Protein AF-A0A9W8GP06-F1 (afdb_monomer_lite)

InterPro domains:
  IPR018825 Domain of unknown function DUF2427 [PF10348] (26-124)

Structure (mmCIF, N/CA/C/O backbone):
data_AF-A0A9W8GP06-F1
#
_entry.id   AF-A0A9W8GP06-F1
#
loop_
_atom_site.group_PDB
_atom_site.id
_atom_site.type_symbol
_atom_site.label_atom_id
_atom_site.label_alt_id
_atom_site.label_comp_id
_atom_site.label_asym_id
_atom_site.label_entity_id
_atom_site.label_seq_id
_atom_site.pdbx_PDB_ins_code
_atom_site.Cartn_x
_atom_site.Cartn_y
_atom_site.Cartn_z
_atom_site.occupancy
_atom_site.B_iso_or_equiv
_atom_site.auth_seq_id
_atom_site.auth_comp_id
_atom_site.auth_asym_id
_atom_site.auth_atom_id
_atom_site.pdbx_PDB_model_num
ATOM 1 N N . MET A 1 1 ? -20.596 -9.261 5.767 1.00 50.0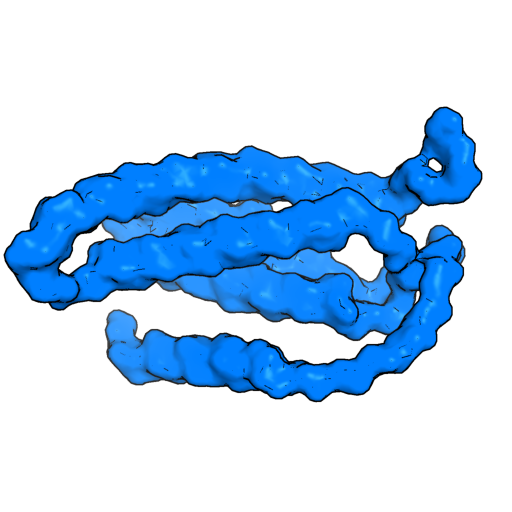9 1 MET A N 1
ATOM 2 C CA . MET A 1 1 ? -19.602 -10.068 5.026 1.00 50.09 1 MET A CA 1
ATOM 3 C C . MET A 1 1 ? -19.608 -11.451 5.632 1.00 50.09 1 MET A C 1
ATOM 5 O O . MET A 1 1 ? -19.358 -11.561 6.826 1.00 50.09 1 MET A O 1
ATOM 9 N N . SER A 1 2 ? -19.998 -12.462 4.859 1.00 57.06 2 SER A N 1
ATOM 10 C CA . SER A 1 2 ? -20.044 -13.845 5.328 1.00 57.06 2 SER A CA 1
ATOM 11 C C . SER A 1 2 ? -18.633 -14.314 5.701 1.00 57.06 2 SER A C 1
ATOM 13 O O . SER A 1 2 ? -17.656 -14.010 5.016 1.00 57.06 2 SER A O 1
ATOM 15 N N . SER A 1 3 ? -18.522 -15.052 6.804 1.00 59.12 3 SER A N 1
ATOM 16 C CA . SER A 1 3 ? -17.278 -15.665 7.293 1.00 59.12 3 SER A CA 1
ATOM 17 C C . SER A 1 3 ? -16.594 -16.563 6.250 1.00 59.12 3 SER A C 1
ATOM 19 O O . SER A 1 3 ? -15.383 -16.761 6.310 1.00 59.12 3 SER A O 1
ATOM 21 N N . ALA A 1 4 ? -17.350 -17.051 5.264 1.00 55.66 4 ALA A N 1
ATOM 22 C CA . ALA A 1 4 ? -16.861 -17.839 4.138 1.00 55.66 4 ALA A CA 1
ATOM 23 C C . ALA A 1 4 ? -15.941 -17.045 3.195 1.00 55.66 4 ALA A C 1
ATOM 25 O O . ALA A 1 4 ? -14.895 -17.550 2.795 1.00 55.66 4 ALA A O 1
ATOM 26 N N . LEU A 1 5 ? -16.277 -15.785 2.896 1.00 56.12 5 LEU A N 1
ATOM 27 C CA . LEU A 1 5 ? -15.492 -14.950 1.979 1.00 56.12 5 LEU A CA 1
ATOM 28 C C . LEU A 1 5 ? -14.126 -14.595 2.581 1.00 56.12 5 LEU A C 1
ATOM 30 O O . LEU A 1 5 ? -13.113 -14.597 1.892 1.00 56.12 5 LEU A O 1
ATOM 34 N N . LEU A 1 6 ? -14.093 -14.363 3.896 1.00 55.31 6 LEU A N 1
ATOM 35 C CA . LEU A 1 6 ? -12.857 -14.106 4.632 1.00 55.31 6 LEU A CA 1
ATOM 36 C C . LEU A 1 6 ? -11.937 -15.339 4.646 1.00 55.31 6 LEU A C 1
ATOM 38 O O . LEU A 1 6 ? -10.735 -15.204 4.446 1.00 55.31 6 LEU A O 1
ATOM 42 N N . ARG A 1 7 ? -12.497 -16.542 4.836 1.00 64.69 7 ARG A N 1
ATOM 43 C CA . ARG A 1 7 ? -11.738 -17.805 4.808 1.00 64.69 7 ARG A CA 1
ATOM 44 C C . ARG A 1 7 ? -11.187 -18.115 3.418 1.00 64.69 7 ARG A C 1
ATOM 46 O O . ARG A 1 7 ? -10.040 -18.531 3.314 1.00 64.69 7 ARG A O 1
ATOM 53 N N . ALA A 1 8 ? -11.968 -17.866 2.368 1.00 62.72 8 ALA A N 1
ATOM 54 C CA . ALA A 1 8 ? -11.537 -18.065 0.987 1.00 62.72 8 ALA A CA 1
ATOM 55 C C . ALA A 1 8 ? -10.366 -17.143 0.609 1.00 62.72 8 ALA A C 1
ATOM 57 O O . ALA A 1 8 ? -9.398 -17.601 0.012 1.00 62.72 8 ALA A O 1
ATOM 58 N N . VAL A 1 9 ? -10.410 -15.870 1.021 1.00 64.06 9 VAL A N 1
ATOM 59 C CA . VAL A 1 9 ? -9.308 -14.920 0.788 1.00 64.06 9 VAL A CA 1
ATOM 60 C C . VAL A 1 9 ? -8.046 -15.335 1.547 1.00 64.06 9 VAL A C 1
ATOM 62 O O . VAL A 1 9 ? -6.963 -15.308 0.973 1.00 64.06 9 VAL A O 1
ATOM 65 N N . ILE A 1 10 ? -8.170 -15.772 2.805 1.00 69.06 10 ILE A N 1
ATOM 66 C CA . ILE A 1 10 ? -7.024 -16.257 3.592 1.00 69.06 10 ILE A CA 1
ATOM 67 C C . ILE A 1 10 ? -6.395 -17.497 2.940 1.00 69.06 10 ILE A C 1
ATOM 69 O O . ILE A 1 10 ? -5.179 -17.548 2.780 1.00 69.06 10 ILE A O 1
ATOM 73 N N . LEU A 1 11 ? -7.208 -18.465 2.509 1.00 60.94 11 LEU A N 1
ATOM 74 C CA . LEU A 1 11 ? -6.723 -19.677 1.840 1.00 60.94 11 LEU A CA 1
ATOM 75 C C . LEU A 1 11 ? -6.036 -19.370 0.502 1.00 60.94 11 LEU A C 1
ATOM 77 O O . LEU A 1 11 ? -4.994 -19.950 0.207 1.00 60.94 11 LEU A O 1
ATOM 81 N N . LEU A 1 12 ? -6.573 -18.427 -0.276 1.00 59.50 12 LEU A N 1
ATOM 82 C CA . LEU A 1 12 ? -5.986 -18.005 -1.549 1.00 59.50 12 LEU A CA 1
ATOM 83 C C . LEU A 1 12 ? -4.634 -17.300 -1.353 1.00 59.50 12 LEU A C 1
ATOM 85 O O . LEU A 1 12 ? -3.688 -17.558 -2.093 1.00 59.50 12 LEU A O 1
ATOM 89 N N . LEU A 1 13 ? -4.524 -16.450 -0.326 1.00 57.50 13 LEU A N 1
ATOM 90 C CA . LEU A 1 13 ? -3.273 -15.775 0.026 1.00 57.50 13 LEU A CA 1
ATOM 91 C C . LEU A 1 13 ? -2.203 -16.772 0.495 1.00 57.50 13 LEU A C 1
ATOM 93 O O . LEU A 1 13 ? -1.048 -16.645 0.102 1.00 57.50 13 LEU A O 1
ATOM 97 N N . CYS A 1 14 ? -2.573 -17.794 1.272 1.00 57.72 14 CYS A N 1
ATOM 98 C CA . CYS A 1 14 ? -1.643 -18.855 1.668 1.0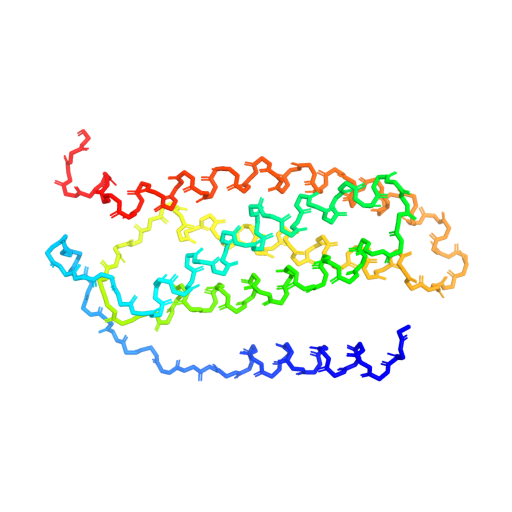0 57.72 14 CYS A CA 1
ATOM 99 C C . CYS A 1 14 ? -1.180 -19.708 0.476 1.00 57.72 14 CYS A C 1
ATOM 101 O O . CYS A 1 14 ? -0.006 -20.064 0.406 1.00 57.72 14 CYS A O 1
ATOM 103 N N . ALA A 1 15 ? -2.068 -20.007 -0.476 1.00 54.97 15 ALA A N 1
ATOM 104 C CA . ALA A 1 15 ? -1.726 -20.792 -1.662 1.00 54.97 15 ALA A CA 1
ATOM 105 C C . ALA A 1 15 ? -0.712 -20.079 -2.578 1.00 54.97 15 ALA A C 1
ATOM 107 O O . ALA A 1 15 ? 0.176 -20.727 -3.127 1.00 54.97 15 ALA A O 1
ATOM 108 N N . LEU A 1 16 ? -0.796 -18.749 -2.692 1.00 55.28 16 LEU A N 1
ATOM 109 C CA . LEU A 1 16 ? 0.164 -17.939 -3.455 1.00 55.28 16 LEU A CA 1
ATOM 110 C C . LEU A 1 16 ? 1.563 -17.905 -2.818 1.00 55.28 16 LEU A C 1
ATOM 112 O O . LEU A 1 16 ? 2.551 -17.808 -3.536 1.00 55.28 16 LEU A O 1
ATOM 116 N N . VAL A 1 17 ? 1.660 -18.015 -1.489 1.00 55.22 17 VAL A N 1
ATOM 117 C CA . VAL A 1 17 ? 2.942 -18.000 -0.756 1.00 55.22 17 VAL A CA 1
ATOM 118 C C . VAL A 1 17 ? 3.699 -19.331 -0.873 1.00 55.22 17 VAL A C 1
ATOM 120 O O . VAL A 1 17 ? 4.923 -19.342 -0.810 1.00 55.22 17 VAL A O 1
ATOM 123 N N . VAL A 1 18 ? 2.997 -20.455 -1.059 1.00 51.69 18 VAL A N 1
ATOM 124 C CA . VAL A 1 18 ? 3.606 -21.803 -1.083 1.00 51.69 18 VAL A CA 1
ATOM 125 C C . VAL A 1 18 ? 4.159 -22.193 -2.462 1.00 51.69 18 VAL A C 1
ATOM 127 O O . VAL A 1 18 ? 4.946 -23.133 -2.561 1.00 51.69 18 VAL A O 1
ATOM 130 N N . HIS A 1 19 ? 3.820 -21.471 -3.534 1.00 52.09 19 HIS A N 1
ATOM 131 C CA . HIS A 1 19 ? 4.359 -21.762 -4.865 1.00 52.09 19 HIS A CA 1
ATOM 132 C C . HIS A 1 19 ? 5.791 -21.215 -5.031 1.00 52.09 19 HIS A C 1
ATOM 134 O O . HIS A 1 19 ? 6.020 -20.184 -5.662 1.00 52.09 19 HIS A O 1
ATOM 140 N N . GLY A 1 20 ? 6.766 -21.906 -4.432 1.00 43.03 20 GLY A N 1
ATOM 141 C CA . GLY A 1 20 ? 8.189 -21.673 -4.677 1.00 43.03 20 GLY A CA 1
ATOM 142 C C . GLY A 1 20 ? 8.566 -22.093 -6.100 1.00 43.03 20 GLY A C 1
ATOM 143 O O . GLY A 1 20 ? 8.328 -23.236 -6.485 1.00 43.03 20 GLY A O 1
ATOM 144 N N . HIS A 1 21 ? 9.136 -21.174 -6.883 1.00 51.97 21 HIS A N 1
ATOM 145 C CA . HIS A 1 21 ? 9.616 -21.438 -8.242 1.00 51.97 21 HIS A CA 1
ATOM 146 C C . HIS A 1 21 ? 11.151 -21.468 -8.297 1.00 51.97 21 HIS A C 1
ATOM 148 O O . HIS A 1 21 ? 11.832 -20.919 -7.432 1.00 51.97 21 HIS A O 1
ATOM 154 N N . ASN A 1 22 ? 11.692 -22.123 -9.326 1.00 39.38 22 ASN A N 1
ATOM 155 C CA . ASN A 1 22 ? 13.129 -22.289 -9.540 1.00 39.38 22 ASN A CA 1
ATOM 156 C C . ASN A 1 22 ? 13.819 -20.938 -9.787 1.00 39.38 22 ASN A C 1
ATOM 158 O O . ASN A 1 22 ? 13.467 -20.225 -10.727 1.00 39.38 22 ASN A O 1
ATOM 162 N N . HIS A 1 23 ? 14.842 -20.620 -8.989 1.00 41.19 23 HIS A N 1
ATOM 163 C CA . HIS A 1 23 ? 15.736 -19.486 -9.227 1.00 41.19 23 HIS A CA 1
ATOM 164 C C . HIS A 1 23 ? 16.624 -19.774 -10.446 1.00 41.19 23 HIS A C 1
ATOM 166 O O . HIS A 1 23 ? 17.754 -20.243 -10.314 1.00 41.19 23 HIS A O 1
ATOM 172 N N . HIS A 1 24 ? 16.122 -19.514 -11.653 1.00 44.78 24 HIS A N 1
ATOM 173 C CA . HIS A 1 24 ? 17.005 -19.360 -12.802 1.00 44.78 24 HIS A CA 1
ATOM 174 C C . HIS A 1 24 ? 17.831 -18.091 -12.586 1.00 44.78 24 HIS A C 1
ATOM 176 O O . HIS A 1 24 ? 17.276 -17.028 -12.315 1.00 44.78 24 HIS A O 1
ATOM 182 N N . ALA A 1 25 ? 19.157 -18.221 -12.657 1.00 43.69 25 ALA A N 1
ATOM 183 C CA . ALA A 1 25 ? 20.089 -17.105 -12.605 1.00 43.69 25 ALA A CA 1
ATOM 184 C C . ALA A 1 25 ? 19.777 -16.146 -13.764 1.00 43.69 25 ALA A C 1
ATOM 186 O O . ALA A 1 25 ? 20.204 -16.363 -14.897 1.00 43.69 25 ALA A O 1
ATOM 187 N N . ALA A 1 26 ? 18.962 -15.128 -13.490 1.00 49.91 26 ALA A N 1
ATOM 188 C CA . ALA A 1 26 ? 18.668 -14.071 -14.439 1.00 49.91 26 ALA A CA 1
ATOM 189 C C . ALA A 1 26 ? 19.982 -13.351 -14.763 1.00 49.91 26 ALA A C 1
ATOM 191 O O . ALA A 1 26 ? 20.739 -13.002 -13.856 1.00 49.91 26 ALA A O 1
ATOM 192 N N . ASN A 1 27 ? 20.268 -13.156 -16.051 1.00 50.88 27 ASN A N 1
ATOM 193 C CA . ASN A 1 27 ? 21.385 -12.326 -16.489 1.00 50.88 27 ASN A CA 1
ATOM 194 C C . ASN A 1 27 ? 21.226 -10.935 -15.860 1.00 50.88 27 ASN A C 1
ATOM 196 O O . ASN A 1 27 ? 20.313 -10.193 -16.202 1.00 50.88 27 ASN A O 1
ATOM 200 N N . MET A 1 28 ? 22.098 -10.600 -14.908 1.00 54.69 28 MET A N 1
ATOM 201 C CA . MET A 1 28 ? 21.992 -9.393 -14.079 1.00 54.69 28 MET A CA 1
ATOM 202 C C . MET A 1 28 ? 22.564 -8.144 -14.762 1.00 54.69 28 MET A C 1
ATOM 204 O O . MET A 1 28 ? 22.971 -7.210 -14.078 1.00 54.69 28 MET A O 1
ATOM 208 N N . ASN A 1 29 ? 22.643 -8.123 -16.092 1.00 64.75 29 ASN A N 1
ATOM 209 C CA . ASN A 1 29 ? 23.174 -6.975 -16.816 1.00 64.75 29 ASN A CA 1
ATOM 210 C C . ASN A 1 29 ? 22.056 -5.946 -16.970 1.00 64.75 29 ASN A C 1
ATOM 212 O O . ASN A 1 29 ? 21.202 -6.078 -17.840 1.00 64.75 29 ASN A O 1
ATOM 216 N N . PHE A 1 30 ? 22.047 -4.946 -16.090 1.00 72.31 30 PHE A N 1
ATOM 217 C CA . PHE A 1 30 ? 21.155 -3.801 -16.220 1.00 72.31 30 PHE A CA 1
ATOM 218 C C . PHE A 1 30 ? 21.422 -3.086 -17.547 1.00 72.31 30 PHE A C 1
ATOM 220 O O . PHE A 1 30 ? 22.502 -2.526 -17.742 1.00 72.31 30 PHE A O 1
ATOM 227 N N . ASP A 1 31 ? 20.435 -3.089 -18.441 1.00 76.00 31 ASP A N 1
ATOM 228 C CA . ASP A 1 31 ? 20.473 -2.351 -19.699 1.00 76.00 31 ASP A CA 1
ATOM 229 C C . ASP A 1 31 ? 19.249 -1.435 -19.816 1.00 76.00 31 ASP A C 1
ATOM 231 O O . ASP A 1 31 ? 18.091 -1.859 -19.784 1.00 76.00 31 ASP A O 1
ATOM 235 N N . MET A 1 32 ? 19.515 -0.141 -19.976 1.00 75.69 32 MET A N 1
ATOM 236 C CA . MET A 1 32 ? 18.490 0.876 -20.196 1.00 75.69 32 MET A CA 1
ATOM 237 C C . MET A 1 32 ? 17.780 0.751 -21.541 1.00 75.69 32 MET A C 1
ATOM 239 O O . MET A 1 32 ? 16.663 1.261 -21.680 1.00 75.69 32 MET A O 1
ATOM 243 N N . GLY A 1 33 ? 18.417 0.098 -22.514 1.00 76.81 33 GLY A N 1
ATOM 244 C CA . GLY A 1 33 ? 17.851 -0.196 -23.822 1.00 76.81 33 GLY A CA 1
ATOM 245 C C . GLY A 1 33 ? 16.752 -1.256 -23.774 1.00 76.81 33 GLY A C 1
ATOM 246 O O . GLY A 1 33 ? 15.850 -1.230 -24.613 1.00 76.81 33 GLY A O 1
ATOM 247 N N . GLU A 1 34 ? 16.758 -2.143 -22.773 1.00 83.94 34 GLU A N 1
ATOM 248 C CA . GLU A 1 34 ? 15.721 -3.163 -22.644 1.00 83.94 34 GLU A CA 1
ATOM 249 C C . GLU A 1 34 ? 14.384 -2.548 -22.200 1.00 83.94 34 GLU A C 1
ATOM 251 O O . GLU A 1 34 ? 14.329 -1.766 -21.238 1.00 83.94 34 GLU A O 1
ATOM 256 N N . PRO A 1 35 ? 13.265 -2.886 -22.862 1.00 87.19 35 PRO A N 1
ATOM 257 C CA . PRO A 1 35 ? 11.957 -2.399 -22.462 1.00 87.19 35 PRO A CA 1
ATOM 258 C C . PRO A 1 35 ? 11.489 -3.063 -21.161 1.00 87.19 35 PRO A C 1
ATOM 260 O O . PRO A 1 35 ? 11.758 -4.231 -20.879 1.00 87.19 35 PRO A O 1
ATOM 263 N N . ILE A 1 36 ? 10.697 -2.322 -20.386 1.00 89.75 36 ILE A N 1
ATOM 264 C CA . ILE A 1 36 ? 9.920 -2.905 -19.290 1.00 89.75 36 ILE A CA 1
ATOM 265 C C . ILE A 1 36 ? 8.811 -3.802 -19.862 1.0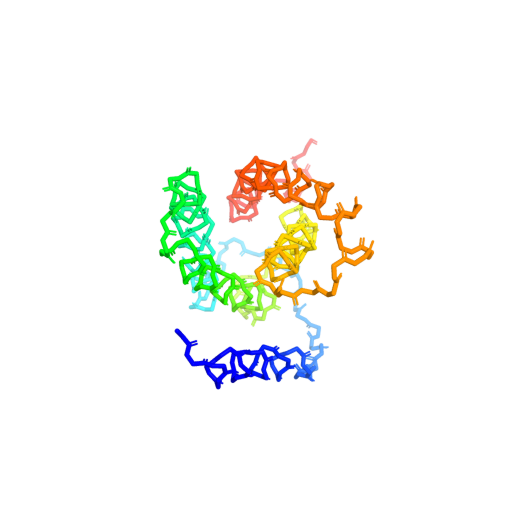0 89.75 36 ILE A C 1
ATOM 267 O O . ILE A 1 36 ? 8.056 -3.400 -20.758 1.00 89.75 36 ILE A O 1
ATOM 271 N N . ASP A 1 37 ? 8.709 -5.021 -19.344 1.00 91.31 37 ASP A N 1
ATOM 272 C CA . ASP A 1 37 ? 7.722 -5.999 -19.794 1.00 91.31 37 ASP A CA 1
ATOM 273 C C . ASP A 1 37 ? 6.315 -5.706 -19.236 1.00 91.31 37 ASP A C 1
ATOM 275 O O . ASP A 1 37 ? 6.082 -4.782 -18.449 1.00 91.31 37 ASP A O 1
ATOM 279 N N . GLY A 1 38 ? 5.329 -6.489 -19.680 1.00 93.38 38 GLY A N 1
ATOM 280 C CA . GLY A 1 38 ? 3.953 -6.368 -19.193 1.00 93.38 38 GLY A CA 1
ATOM 281 C C . GLY A 1 38 ? 3.809 -6.679 -17.699 1.00 93.38 38 GLY A C 1
ATOM 282 O O . GLY A 1 38 ? 2.974 -6.067 -17.034 1.00 93.38 38 GLY A O 1
ATOM 283 N N . VAL A 1 39 ? 4.637 -7.583 -17.165 1.00 93.88 39 VAL A N 1
ATOM 284 C CA . VAL A 1 39 ? 4.613 -8.000 -15.754 1.00 93.88 39 VAL A CA 1
ATOM 285 C C . VAL A 1 39 ? 5.043 -6.849 -14.849 1.00 93.88 39 VAL A C 1
ATOM 287 O O . VAL A 1 39 ? 4.339 -6.519 -13.895 1.00 93.88 39 VAL A O 1
ATOM 290 N N . LEU A 1 40 ? 6.137 -6.169 -15.187 1.00 93.31 40 LEU A N 1
ATOM 291 C CA . LEU A 1 40 ? 6.627 -5.017 -14.446 1.00 93.31 40 LEU A CA 1
ATOM 292 C C . LEU A 1 40 ? 5.685 -3.814 -14.574 1.00 93.31 40 LEU A C 1
ATOM 294 O O . LEU A 1 40 ? 5.422 -3.126 -13.589 1.00 93.31 40 LEU A O 1
ATOM 298 N N . LYS A 1 41 ? 5.086 -3.584 -15.750 1.00 95.94 41 LYS A N 1
ATOM 299 C CA . LYS A 1 41 ? 4.021 -2.571 -15.894 1.00 95.94 41 LYS A CA 1
ATOM 300 C C . LYS A 1 41 ? 2.837 -2.874 -14.975 1.00 95.94 41 LYS A C 1
ATOM 302 O O . LYS A 1 41 ? 2.330 -1.969 -14.313 1.00 95.94 41 LYS A O 1
ATOM 307 N N . ALA A 1 42 ? 2.416 -4.138 -14.902 1.00 96.81 42 ALA A N 1
ATOM 308 C CA . ALA A 1 42 ? 1.345 -4.565 -14.010 1.00 96.81 42 ALA A CA 1
ATOM 309 C C . ALA A 1 42 ? 1.725 -4.385 -12.532 1.00 96.81 42 ALA A C 1
ATOM 311 O O . ALA A 1 42 ? 0.914 -3.851 -11.778 1.00 96.81 42 ALA A O 1
ATOM 312 N N . HIS A 1 43 ? 2.954 -4.732 -12.125 1.00 96.50 43 HIS A N 1
ATOM 313 C CA . HIS A 1 43 ? 3.483 -4.429 -10.788 1.00 96.50 43 HIS A CA 1
ATOM 314 C C . HIS A 1 43 ? 3.280 -2.950 -10.436 1.00 96.50 43 HIS A C 1
ATOM 316 O O . HIS A 1 43 ? 2.677 -2.635 -9.411 1.00 96.50 43 HIS A O 1
ATOM 322 N N . ILE A 1 44 ? 3.715 -2.046 -11.315 1.00 96.00 44 ILE A N 1
ATOM 323 C CA . ILE A 1 44 ? 3.683 -0.600 -11.072 1.00 96.00 44 ILE A CA 1
ATOM 324 C C . ILE A 1 44 ? 2.246 -0.100 -10.959 1.00 96.00 44 ILE A C 1
ATOM 326 O O . ILE A 1 44 ? 1.910 0.572 -9.989 1.00 96.00 44 ILE A O 1
ATOM 330 N N . ILE A 1 45 ? 1.371 -0.494 -11.886 1.00 97.75 45 ILE A N 1
ATOM 331 C CA . ILE A 1 45 ? -0.043 -0.104 -11.860 1.00 97.75 45 ILE A CA 1
ATOM 332 C C . ILE A 1 45 ? -0.723 -0.597 -10.577 1.00 97.75 45 ILE A C 1
ATOM 334 O O . ILE A 1 45 ? -1.389 0.182 -9.891 1.00 97.75 45 ILE A O 1
ATOM 338 N N . LEU A 1 46 ? -0.549 -1.874 -10.223 1.00 97.88 46 LEU A N 1
ATOM 339 C CA . LEU A 1 46 ? -1.179 -2.456 -9.038 1.00 97.88 46 LEU A CA 1
ATOM 340 C C . LEU A 1 46 ? -0.667 -1.814 -7.748 1.00 97.88 46 LEU A C 1
ATOM 342 O O . LEU A 1 46 ? -1.474 -1.479 -6.878 1.00 97.88 46 LEU A O 1
ATOM 346 N N . MET A 1 47 ? 0.644 -1.585 -7.639 1.00 97.81 47 MET A N 1
ATOM 347 C CA . MET A 1 47 ? 1.235 -0.914 -6.484 1.00 97.81 47 MET A CA 1
ATOM 348 C C . MET A 1 47 ? 0.771 0.539 -6.373 1.00 97.81 47 MET A C 1
ATOM 350 O O . MET A 1 47 ? 0.408 0.974 -5.281 1.00 97.81 47 MET A O 1
ATOM 354 N N . SER A 1 48 ? 0.699 1.278 -7.484 1.00 97.00 48 SER A N 1
ATOM 355 C CA . SER A 1 48 ? 0.180 2.649 -7.498 1.00 97.00 48 SER A CA 1
ATOM 356 C C . SER A 1 48 ? -1.293 2.715 -7.096 1.00 97.00 48 SER A C 1
ATOM 358 O O . SER A 1 48 ? -1.670 3.590 -6.321 1.00 97.00 48 SER A O 1
ATOM 360 N N . ILE A 1 49 ? -2.132 1.781 -7.550 1.00 97.88 49 ILE A N 1
ATOM 361 C CA . ILE A 1 49 ? -3.541 1.721 -7.134 1.00 97.88 49 ILE A CA 1
ATOM 362 C C . ILE A 1 49 ? -3.646 1.384 -5.642 1.00 97.88 49 ILE A C 1
ATOM 364 O O . ILE A 1 49 ? -4.376 2.054 -4.908 1.00 97.88 49 ILE A O 1
ATOM 368 N N . ALA A 1 50 ? -2.915 0.371 -5.173 1.00 97.62 50 ALA A N 1
ATOM 369 C CA . ALA A 1 50 ? -2.967 -0.061 -3.781 1.00 97.62 50 ALA A CA 1
ATOM 370 C C . ALA A 1 50 ? -2.498 1.048 -2.827 1.00 97.62 50 ALA A C 1
ATOM 372 O O . ALA A 1 50 ? -3.244 1.465 -1.940 1.00 97.62 50 ALA A O 1
ATOM 373 N N . PHE A 1 51 ? -1.284 1.558 -3.035 1.00 96.38 51 PHE A N 1
ATOM 374 C CA . PHE A 1 51 ? -0.619 2.499 -2.135 1.00 96.38 51 PHE A CA 1
ATOM 375 C C . PHE A 1 51 ? -0.924 3.970 -2.413 1.00 96.38 51 PHE A C 1
ATOM 377 O O . PHE A 1 51 ? -1.003 4.753 -1.469 1.00 96.38 51 PHE A O 1
ATOM 384 N N . GLY A 1 52 ? -1.158 4.350 -3.668 1.00 94.00 52 GLY A N 1
ATOM 385 C CA . GLY A 1 52 ? -1.503 5.723 -4.039 1.00 94.00 52 GLY A CA 1
ATOM 386 C C . GLY A 1 52 ? -2.983 6.062 -3.854 1.00 94.00 52 GLY A C 1
ATOM 387 O O . GLY A 1 52 ? -3.305 7.220 -3.600 1.00 94.00 52 GLY A O 1
ATOM 388 N N . ALA A 1 53 ? -3.887 5.077 -3.940 1.00 95.81 53 ALA A N 1
ATOM 389 C CA . ALA A 1 53 ? -5.330 5.318 -3.856 1.00 95.81 53 ALA A CA 1
ATOM 390 C C . ALA A 1 53 ? -6.018 4.534 -2.730 1.00 95.81 53 ALA A C 1
ATOM 392 O O . ALA A 1 53 ? -6.586 5.141 -1.820 1.00 95.81 53 ALA A O 1
ATOM 393 N N . LEU A 1 54 ? -5.982 3.197 -2.751 1.00 97.50 54 LEU A N 1
ATOM 394 C CA . LEU A 1 54 ? -6.810 2.385 -1.851 1.00 97.50 54 LEU A CA 1
ATOM 395 C C . LEU A 1 54 ? -6.418 2.535 -0.377 1.00 97.50 54 LEU A C 1
ATOM 397 O O . LEU A 1 54 ? -7.304 2.747 0.448 1.00 97.50 54 LEU A O 1
ATOM 401 N N . PHE A 1 55 ? -5.129 2.482 -0.028 1.00 96.50 55 PHE A N 1
ATOM 402 C CA . PHE A 1 55 ? -4.685 2.644 1.362 1.00 96.50 55 PHE A CA 1
ATOM 403 C C . PHE A 1 55 ? -5.008 4.041 1.939 1.00 96.50 55 PHE A C 1
ATOM 405 O O . PHE A 1 55 ? -5.573 4.100 3.039 1.00 96.50 55 PHE A O 1
ATOM 412 N N . PRO A 1 56 ? -4.747 5.163 1.231 1.00 95.44 56 PRO A N 1
ATOM 413 C CA . PRO A 1 56 ? -5.184 6.495 1.660 1.00 95.44 56 PRO A CA 1
ATOM 414 C C . PRO A 1 56 ? -6.706 6.630 1.803 1.00 95.44 56 PRO A C 1
ATOM 416 O O . PRO A 1 56 ? -7.188 7.095 2.838 1.00 95.44 56 PRO A O 1
ATOM 419 N N . ILE A 1 57 ? -7.484 6.167 0.815 1.00 97.31 57 ILE A N 1
ATOM 420 C CA . ILE A 1 57 ? -8.955 6.183 0.880 1.00 97.31 57 ILE A CA 1
ATOM 421 C C . ILE A 1 57 ? -9.433 5.355 2.077 1.00 97.31 57 ILE A C 1
ATOM 423 O O . ILE A 1 57 ? -10.249 5.811 2.881 1.00 97.31 57 ILE A O 1
ATOM 427 N N . GLY A 1 58 ? -8.882 4.152 2.241 1.00 96.31 58 GLY A N 1
ATOM 428 C CA . GLY A 1 58 ? -9.139 3.271 3.370 1.00 96.31 58 GLY A CA 1
ATOM 429 C C . GLY A 1 58 ? -8.857 3.964 4.701 1.00 96.31 58 GLY A C 1
ATOM 430 O O . GLY A 1 58 ? -9.688 3.898 5.607 1.00 96.31 58 GLY A O 1
ATOM 431 N N . MET A 1 59 ? -7.744 4.687 4.826 1.00 95.75 59 MET A N 1
ATOM 432 C CA . MET A 1 59 ? -7.413 5.453 6.029 1.00 95.75 59 MET A CA 1
ATOM 433 C C . MET A 1 59 ? -8.470 6.521 6.338 1.00 95.75 59 MET A C 1
ATOM 435 O O . MET A 1 59 ? -8.977 6.558 7.461 1.00 95.75 59 MET A O 1
ATOM 439 N N . VAL A 1 60 ? -8.851 7.344 5.356 1.00 96.56 60 VAL A N 1
ATOM 440 C CA . VAL A 1 60 ? -9.873 8.393 5.530 1.00 96.56 60 VAL A CA 1
ATOM 441 C C . VAL A 1 60 ? -11.213 7.787 5.957 1.00 96.56 60 VAL A C 1
ATOM 443 O O . VAL A 1 60 ?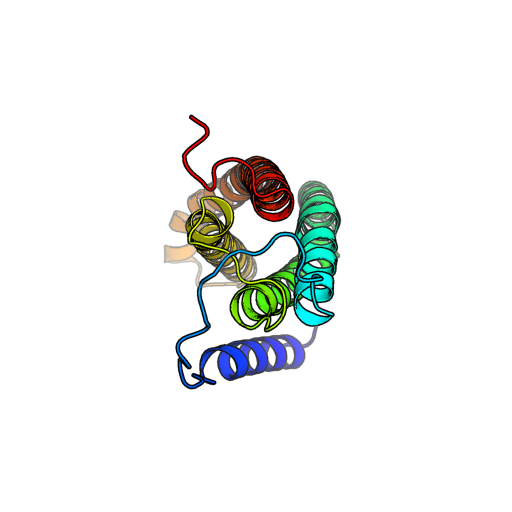 -11.845 8.264 6.903 1.00 96.56 60 VAL A O 1
ATOM 446 N N . LEU A 1 61 ? -11.623 6.682 5.329 1.00 97.31 61 LEU A N 1
ATOM 447 C CA . LEU A 1 61 ? -12.819 5.933 5.722 1.00 97.31 61 LEU A CA 1
ATOM 448 C C . LEU A 1 61 ? -12.723 5.424 7.168 1.00 97.31 61 LEU A C 1
ATOM 450 O O . LEU A 1 61 ? -13.710 5.482 7.902 1.00 97.31 61 LEU A O 1
ATOM 454 N N . GLY A 1 62 ? -11.541 4.971 7.594 1.00 94.62 62 GLY A N 1
ATOM 455 C CA . GLY A 1 62 ? -11.271 4.533 8.965 1.00 94.62 62 GLY A CA 1
ATOM 456 C C . GLY A 1 62 ? -11.425 5.660 9.986 1.00 94.62 62 GLY A C 1
ATOM 457 O O . GLY A 1 62 ? -12.095 5.479 11.004 1.00 94.62 62 GLY A O 1
ATOM 458 N N . LEU A 1 63 ? -10.902 6.853 9.680 1.00 94.69 63 LEU A N 1
ATOM 459 C CA . LEU A 1 63 ? -11.057 8.052 10.514 1.00 94.69 63 LEU A CA 1
ATOM 460 C C . LEU A 1 63 ? -12.528 8.453 10.673 1.00 94.69 63 LEU A C 1
ATOM 462 O O . LEU A 1 63 ? -12.959 8.841 11.759 1.00 94.69 63 LEU A O 1
ATOM 466 N N . ARG A 1 64 ? -13.326 8.298 9.611 1.00 96.81 64 ARG A N 1
ATOM 467 C CA . ARG A 1 64 ? -14.776 8.552 9.624 1.00 96.81 64 ARG A CA 1
ATOM 468 C C . ARG A 1 64 ? -15.604 7.381 10.156 1.00 96.81 64 ARG A C 1
ATOM 470 O O . ARG A 1 64 ? -16.829 7.460 10.126 1.00 96.81 64 ARG A O 1
ATOM 477 N N . LYS A 1 65 ? -14.965 6.309 10.643 1.00 94.00 65 LYS A N 1
ATOM 478 C CA . LYS A 1 65 ? -15.615 5.075 11.126 1.00 94.00 65 LYS A CA 1
ATOM 479 C C . LYS A 1 65 ? -16.578 4.464 10.093 1.00 94.00 65 LYS A C 1
ATOM 481 O O . LYS A 1 65 ? -17.590 3.863 10.447 1.00 94.00 65 LYS A O 1
ATOM 486 N N . ASN A 1 66 ? -16.274 4.618 8.806 1.00 96.94 66 ASN A N 1
ATOM 487 C CA . ASN A 1 66 ? -17.101 4.123 7.716 1.00 96.94 66 ASN A CA 1
ATOM 488 C C . ASN A 1 66 ? -16.907 2.605 7.530 1.00 96.94 66 ASN A C 1
ATOM 490 O O . ASN A 1 66 ? -15.781 2.103 7.538 1.00 96.94 66 ASN A O 1
ATOM 494 N N . LYS A 1 67 ? -18.004 1.866 7.309 1.00 95.00 67 LYS A N 1
ATOM 495 C CA . LYS A 1 67 ? -17.989 0.405 7.096 1.00 95.00 67 LYS A CA 1
ATOM 496 C C . LYS A 1 67 ? -17.124 -0.044 5.909 1.00 95.00 67 LYS A C 1
ATOM 498 O O . LYS A 1 67 ? -16.633 -1.170 5.928 1.00 95.00 67 LYS A O 1
ATOM 503 N N . TRP A 1 68 ? -16.912 0.830 4.922 1.00 96.75 68 TRP A N 1
ATOM 504 C CA . TRP A 1 68 ? -16.082 0.582 3.740 1.00 96.75 68 TRP A CA 1
ATOM 505 C C . TRP A 1 68 ? -14.578 0.594 4.016 1.00 96.75 68 TRP A C 1
ATOM 507 O O . TRP A 1 68 ? -13.825 0.116 3.175 1.00 96.75 68 TRP A O 1
ATOM 517 N N . HIS A 1 69 ? -14.136 1.048 5.195 1.00 96.38 69 HIS A N 1
ATOM 518 C CA . HIS A 1 69 ? -12.728 0.991 5.591 1.00 96.38 69 HIS A CA 1
ATOM 519 C C . HIS A 1 69 ? -12.133 -0.409 5.386 1.00 96.38 69 HIS A C 1
ATOM 521 O O . HIS A 1 69 ? -11.157 -0.567 4.664 1.00 96.38 69 HIS A O 1
ATOM 527 N N . VAL A 1 70 ? -12.751 -1.439 5.975 1.00 94.88 70 VAL A N 1
ATOM 528 C CA . VAL A 1 70 ? -12.200 -2.802 5.939 1.00 94.88 70 VAL A CA 1
ATOM 529 C C . VAL A 1 70 ? -12.196 -3.391 4.519 1.00 94.88 70 VAL A C 1
ATOM 531 O O . VAL A 1 70 ? -11.142 -3.870 4.112 1.00 94.88 70 VAL A O 1
ATOM 534 N N . PRO A 1 71 ? -13.295 -3.344 3.733 1.00 95.62 71 PRO A N 1
ATOM 535 C CA . PRO A 1 71 ? -13.277 -3.823 2.348 1.00 95.62 71 PRO A CA 1
ATOM 536 C C . PRO A 1 71 ? -12.230 -3.139 1.460 1.00 95.62 71 PRO A C 1
ATOM 538 O O . PRO A 1 71 ? -11.531 -3.819 0.711 1.00 95.62 71 PRO A O 1
ATOM 541 N N . VAL A 1 72 ? -12.090 -1.813 1.560 1.00 97.56 72 VAL A N 1
ATOM 542 C CA . VAL A 1 72 ? -11.118 -1.056 0.758 1.00 97.56 72 VAL A CA 1
ATOM 543 C C . VAL A 1 72 ? -9.686 -1.426 1.152 1.00 97.56 72 VAL A C 1
ATOM 545 O O . VAL A 1 72 ? -8.884 -1.732 0.273 1.00 97.56 72 VAL A O 1
ATOM 548 N N . GLN A 1 73 ? -9.385 -1.499 2.457 1.00 96.44 73 GLN A N 1
ATOM 549 C CA . GLN A 1 73 ? -8.056 -1.906 2.934 1.00 96.44 73 GLN A CA 1
ATOM 550 C C . GLN A 1 73 ? -7.714 -3.352 2.563 1.00 96.44 73 GLN A C 1
ATOM 552 O O . GLN A 1 73 ? -6.581 -3.638 2.190 1.00 96.44 73 GLN A O 1
ATOM 557 N N . ALA A 1 74 ? -8.684 -4.266 2.637 1.00 95.38 74 ALA A N 1
ATOM 558 C CA . ALA A 1 74 ? -8.481 -5.655 2.236 1.00 95.38 74 ALA A CA 1
ATOM 559 C C . ALA A 1 74 ? -8.196 -5.768 0.731 1.00 95.38 74 ALA A C 1
ATOM 561 O O . ALA A 1 74 ? -7.285 -6.488 0.335 1.00 95.38 74 ALA A O 1
ATOM 562 N N . THR A 1 75 ? -8.929 -5.013 -0.093 1.00 96.88 75 THR A N 1
ATOM 563 C CA . THR A 1 75 ? -8.698 -4.954 -1.544 1.00 96.88 75 THR A CA 1
ATOM 564 C C . THR A 1 75 ? -7.300 -4.414 -1.845 1.00 96.88 75 THR A C 1
ATOM 566 O O . THR A 1 75 ? -6.555 -5.044 -2.589 1.00 96.88 75 THR A O 1
ATOM 569 N N . GLY A 1 76 ? -6.902 -3.309 -1.202 1.00 97.31 76 GLY A N 1
ATOM 570 C CA . GLY A 1 76 ? -5.546 -2.764 -1.314 1.00 97.31 76 GLY A CA 1
ATOM 571 C C . GLY A 1 76 ? -4.468 -3.765 -0.894 1.00 97.31 76 GLY A C 1
ATOM 572 O O . GLY A 1 76 ? -3.480 -3.925 -1.602 1.00 97.31 76 GLY A O 1
ATOM 573 N N . GLY A 1 77 ? -4.689 -4.505 0.197 1.00 96.50 77 GLY A N 1
ATOM 574 C CA . GLY A 1 77 ? -3.790 -5.566 0.663 1.00 96.50 77 GLY A CA 1
ATOM 575 C C . GLY A 1 77 ? -3.590 -6.687 -0.357 1.00 96.50 77 GLY A C 1
ATOM 576 O O . GLY A 1 77 ? -2.455 -7.070 -0.623 1.00 96.50 77 GLY A O 1
ATOM 577 N N . VAL A 1 78 ? -4.670 -7.179 -0.971 1.00 97.06 78 VAL A N 1
ATOM 578 C CA . VAL A 1 78 ? -4.588 -8.213 -2.018 1.00 97.06 78 VAL A CA 1
ATOM 579 C C . VAL A 1 78 ? -3.823 -7.696 -3.237 1.00 97.06 78 VAL A C 1
ATOM 581 O O . VAL A 1 78 ? -2.910 -8.372 -3.709 1.00 97.06 78 VAL A O 1
ATOM 584 N N . LEU A 1 79 ? -4.140 -6.487 -3.717 1.00 97.69 79 LEU A N 1
ATOM 585 C CA . LEU A 1 79 ? -3.432 -5.893 -4.855 1.00 97.69 79 LEU A CA 1
ATOM 586 C C . LEU A 1 79 ? -1.946 -5.661 -4.555 1.00 97.69 79 LEU A C 1
ATOM 588 O O . LEU A 1 79 ? -1.118 -5.901 -5.427 1.00 97.69 79 LEU A O 1
ATOM 592 N N . ALA A 1 80 ? -1.603 -5.250 -3.331 1.00 97.38 80 ALA A N 1
ATOM 593 C CA . ALA A 1 80 ? -0.219 -5.054 -2.912 1.00 97.38 80 ALA A CA 1
ATOM 594 C C . ALA A 1 80 ? 0.577 -6.367 -2.899 1.00 97.38 80 ALA A C 1
ATOM 596 O O . ALA A 1 80 ? 1.710 -6.386 -3.366 1.00 97.38 80 ALA A O 1
ATOM 597 N N . VAL A 1 81 ? -0.007 -7.473 -2.420 1.00 96.38 81 VAL A N 1
ATOM 598 C CA . VAL A 1 81 ? 0.657 -8.790 -2.446 1.00 96.38 81 VAL A CA 1
ATOM 599 C C . VAL A 1 81 ? 0.866 -9.267 -3.883 1.00 96.38 81 VAL A C 1
ATOM 601 O O . VAL A 1 81 ? 1.970 -9.681 -4.224 1.00 96.38 81 VAL A O 1
ATOM 604 N N . ILE A 1 82 ? -0.157 -9.165 -4.741 1.00 96.69 82 ILE A N 1
ATOM 605 C CA . ILE A 1 82 ? -0.030 -9.524 -6.163 1.00 96.69 82 ILE A CA 1
ATOM 606 C C . ILE A 1 82 ? 1.053 -8.664 -6.818 1.00 96.69 82 ILE A C 1
ATOM 608 O O . ILE A 1 82 ? 1.973 -9.197 -7.432 1.00 96.69 82 ILE A O 1
ATOM 612 N N . GLY A 1 83 ? 0.985 -7.343 -6.636 1.00 96.75 83 GLY A N 1
ATOM 613 C CA . GLY A 1 83 ? 1.992 -6.412 -7.130 1.00 96.75 83 GLY A CA 1
ATOM 614 C C . GLY A 1 83 ? 3.391 -6.795 -6.656 1.00 96.75 83 GLY A C 1
ATOM 615 O O . GLY A 1 83 ? 4.304 -6.860 -7.470 1.00 96.75 83 GLY A O 1
ATOM 616 N N . PHE A 1 84 ? 3.571 -7.109 -5.371 1.00 95.69 84 PHE A N 1
ATOM 617 C CA . PHE A 1 84 ? 4.872 -7.470 -4.802 1.00 95.69 84 PHE A CA 1
ATOM 618 C C . PHE A 1 84 ? 5.487 -8.680 -5.504 1.00 95.69 84 PHE A C 1
ATOM 620 O O . PHE A 1 84 ? 6.657 -8.631 -5.878 1.00 95.69 84 PHE A O 1
ATOM 627 N N . VAL A 1 85 ? 4.690 -9.725 -5.741 1.00 94.19 85 VAL A N 1
ATOM 628 C CA . VAL A 1 85 ? 5.138 -10.923 -6.461 1.00 94.19 85 VAL A CA 1
ATOM 629 C C . VAL A 1 85 ? 5.537 -10.575 -7.894 1.00 94.19 85 VAL A C 1
ATOM 631 O O . VAL A 1 85 ? 6.645 -10.910 -8.297 1.00 94.19 85 VAL A O 1
ATOM 634 N N . LEU A 1 86 ? 4.705 -9.831 -8.634 1.00 93.81 86 LEU A N 1
ATOM 635 C CA . LEU A 1 86 ? 5.017 -9.443 -10.019 1.00 93.81 86 LEU A CA 1
ATOM 636 C C . LEU A 1 86 ? 6.328 -8.647 -10.126 1.00 93.81 86 LEU A C 1
ATOM 638 O O . LEU A 1 86 ? 7.072 -8.815 -11.086 1.00 93.81 86 LEU A O 1
ATOM 642 N N . GLY A 1 87 ? 6.638 -7.819 -9.124 1.00 92.06 87 GLY A N 1
ATOM 643 C CA . GLY A 1 87 ? 7.900 -7.076 -9.056 1.00 92.06 87 GLY A CA 1
ATOM 644 C C . GLY A 1 87 ? 9.138 -7.953 -8.832 1.00 92.06 87 GLY A C 1
ATOM 645 O O . GLY A 1 87 ? 10.241 -7.506 -9.108 1.00 92.06 87 GLY A O 1
ATOM 646 N N . HIS A 1 88 ? 8.971 -9.192 -8.364 1.00 89.31 88 HIS A N 1
ATOM 647 C CA . HIS A 1 88 ? 10.062 -10.156 -8.170 1.00 89.31 88 HIS A CA 1
ATOM 648 C C . HIS A 1 88 ? 10.122 -11.228 -9.267 1.00 89.31 88 HIS A C 1
ATOM 650 O O . HIS A 1 88 ? 11.093 -11.976 -9.327 1.00 89.31 88 HIS A O 1
ATOM 656 N N . THR A 1 89 ? 9.096 -11.326 -10.117 1.00 88.12 89 THR A N 1
ATOM 657 C CA . THR A 1 89 ? 8.978 -12.371 -11.147 1.00 88.12 89 THR A CA 1
ATOM 658 C C . THR A 1 89 ? 8.957 -11.825 -12.574 1.00 88.12 89 THR A C 1
ATOM 660 O O . THR A 1 89 ? 8.633 -12.568 -13.499 1.00 88.12 89 THR A O 1
ATOM 663 N N . HIS A 1 90 ? 9.216 -10.532 -12.778 1.00 88.00 90 HIS A N 1
ATOM 664 C CA . HIS A 1 90 ? 9.281 -9.962 -14.123 1.00 88.00 90 HIS A CA 1
ATOM 665 C C . HIS A 1 90 ? 10.492 -10.510 -14.895 1.00 88.00 90 HIS A C 1
ATOM 667 O O . HIS A 1 90 ? 11.522 -10.833 -14.307 1.00 88.00 90 HIS A O 1
ATOM 673 N N . GLY A 1 91 ? 10.360 -10.611 -16.219 1.00 77.50 91 GLY A N 1
ATOM 674 C CA . GLY A 1 91 ? 11.389 -11.160 -17.111 1.00 77.50 91 GLY A CA 1
ATOM 675 C C . GLY A 1 91 ? 11.922 -10.166 -18.144 1.00 77.50 91 GLY A C 1
ATOM 676 O O . GLY A 1 91 ? 12.788 -10.531 -18.930 1.00 77.50 91 GLY A O 1
ATOM 677 N N . GLY A 1 92 ? 11.385 -8.941 -18.179 1.00 81.06 92 GLY A N 1
ATOM 678 C CA . GLY A 1 92 ? 11.929 -7.830 -18.968 1.00 81.06 92 GLY A CA 1
ATOM 679 C C . GLY A 1 92 ? 13.191 -7.239 -18.339 1.00 81.06 92 GLY A C 1
ATOM 680 O O . GLY A 1 92 ? 13.897 -7.943 -17.623 1.00 81.06 92 GLY A O 1
ATOM 681 N N . ARG A 1 93 ? 13.419 -5.933 -18.555 1.00 85.88 93 ARG A N 1
ATOM 682 C CA . ARG A 1 93 ? 14.580 -5.182 -18.037 1.00 85.88 93 ARG A CA 1
ATOM 683 C C . ARG A 1 93 ? 15.061 -5.691 -16.674 1.00 85.88 93 ARG A C 1
ATOM 685 O O . ARG A 1 93 ? 14.339 -5.579 -15.679 1.00 85.88 93 ARG A O 1
ATOM 692 N N . ALA A 1 94 ? 16.283 -6.212 -16.632 1.00 84.62 94 ALA A N 1
ATOM 693 C CA . ALA A 1 94 ? 16.920 -6.613 -15.385 1.00 84.62 94 ALA A CA 1
ATOM 694 C C . ALA A 1 94 ? 17.268 -5.375 -14.550 1.00 84.62 94 ALA A C 1
ATOM 696 O O . ALA A 1 94 ? 17.723 -4.375 -15.096 1.00 84.62 94 ALA A O 1
ATOM 697 N N . PHE A 1 95 ? 17.094 -5.445 -13.228 1.00 85.00 95 PHE A N 1
ATOM 698 C CA . PHE A 1 95 ? 17.544 -4.412 -12.291 1.00 85.00 95 PHE A CA 1
ATOM 699 C C . PHE A 1 95 ? 18.595 -4.997 -11.359 1.00 85.00 95 PHE A C 1
ATOM 701 O O . PHE A 1 95 ? 18.378 -6.048 -10.756 1.00 85.00 95 PHE A O 1
ATOM 708 N N . HIS A 1 96 ? 19.716 -4.297 -11.188 1.00 82.50 96 HIS A N 1
ATOM 709 C CA . HIS A 1 96 ? 20.627 -4.616 -10.094 1.00 82.50 96 HIS A CA 1
ATOM 710 C C . HIS A 1 96 ? 19.939 -4.389 -8.748 1.00 82.50 96 HIS A C 1
ATOM 712 O O . HIS A 1 96 ? 19.000 -3.590 -8.626 1.00 82.50 96 HIS A O 1
ATOM 718 N N . GLU A 1 97 ? 20.476 -5.046 -7.721 1.00 83.44 97 GLU A N 1
ATOM 719 C CA . GLU A 1 97 ? 20.076 -4.828 -6.339 1.00 83.44 97 GLU A CA 1
ATOM 720 C C . GLU A 1 97 ? 20.042 -3.322 -6.022 1.00 83.44 97 GLU A C 1
ATOM 722 O O . GLU A 1 97 ? 20.985 -2.584 -6.306 1.00 83.44 97 GLU A O 1
ATOM 727 N N . ASN A 1 98 ? 18.922 -2.845 -5.478 1.00 87.12 98 ASN A N 1
ATOM 728 C CA . ASN A 1 98 ? 18.691 -1.421 -5.271 1.00 87.12 98 ASN A CA 1
ATOM 729 C C . ASN A 1 98 ? 17.885 -1.140 -4.009 1.00 87.12 98 ASN A C 1
ATOM 731 O O . ASN A 1 98 ? 17.270 -2.028 -3.412 1.00 87.12 98 ASN A O 1
ATOM 735 N N . ALA A 1 99 ? 17.890 0.131 -3.610 1.00 92.81 99 ALA A N 1
ATOM 736 C CA . ALA A 1 99 ? 17.209 0.589 -2.410 1.00 92.81 99 ALA A CA 1
ATOM 737 C C . ALA A 1 99 ? 15.693 0.332 -2.456 1.00 92.81 99 ALA A C 1
ATOM 739 O O . ALA A 1 99 ? 15.129 -0.021 -1.426 1.00 92.81 99 ALA A O 1
ATOM 740 N N . HIS A 1 100 ? 15.044 0.437 -3.623 1.00 94.38 100 HIS A N 1
ATOM 741 C CA . HIS A 1 100 ? 13.613 0.140 -3.769 1.00 94.38 100 HIS A CA 1
ATOM 742 C C . HIS A 1 100 ? 13.300 -1.323 -3.443 1.00 94.38 100 HIS A C 1
ATOM 744 O O . HIS A 1 100 ? 12.389 -1.605 -2.666 1.00 94.38 100 HIS A O 1
ATOM 750 N N . SER A 1 101 ? 14.085 -2.254 -3.987 1.00 91.75 101 SER A N 1
ATOM 751 C CA . SER A 1 101 ? 13.924 -3.686 -3.737 1.00 91.75 101 SER A CA 1
ATOM 752 C C . SER A 1 101 ? 14.205 -4.025 -2.268 1.00 91.75 101 SER A C 1
ATOM 754 O O . SER A 1 101 ? 13.368 -4.643 -1.611 1.00 91.75 101 SER A O 1
ATOM 756 N N . LYS A 1 102 ? 15.297 -3.515 -1.679 1.00 91.94 102 LYS A N 1
ATOM 757 C CA . LYS A 1 102 ? 15.602 -3.737 -0.250 1.00 91.94 102 LYS A CA 1
ATOM 758 C C . LYS A 1 102 ? 14.533 -3.159 0.680 1.00 91.94 102 LYS A C 1
ATOM 760 O O . LYS A 1 102 ? 14.085 -3.832 1.607 1.00 91.94 102 LYS A O 1
ATOM 765 N N . PHE A 1 103 ? 14.108 -1.921 0.434 1.00 95.62 103 PHE A N 1
ATOM 766 C CA . PHE A 1 103 ? 13.119 -1.236 1.267 1.00 95.62 103 PHE A CA 1
ATOM 767 C C . PHE A 1 103 ? 11.709 -1.830 1.112 1.00 95.62 103 PHE A C 1
ATOM 769 O O . PHE A 1 103 ? 10.905 -1.759 2.044 1.00 95.62 103 PHE A O 1
ATOM 776 N N . SER A 1 104 ? 11.423 -2.507 -0.008 1.00 94.88 104 SER A N 1
ATOM 777 C CA . SER A 1 104 ? 10.142 -3.190 -0.227 1.00 94.88 104 SER A CA 1
ATOM 778 C C . SER A 1 104 ? 9.835 -4.247 0.842 1.00 94.88 104 SER A C 1
ATOM 780 O O . SER A 1 104 ? 8.689 -4.371 1.268 1.00 94.88 104 SER A O 1
ATOM 782 N N . TRP A 1 105 ? 10.845 -4.952 1.360 1.00 94.38 105 TRP A N 1
ATOM 783 C CA . TRP A 1 105 ? 10.652 -5.934 2.430 1.00 94.38 105 TRP A CA 1
ATOM 784 C C . TRP A 1 105 ? 10.206 -5.288 3.739 1.00 94.38 105 TRP A C 1
ATOM 786 O O . TRP A 1 105 ? 9.284 -5.784 4.387 1.00 94.38 105 TRP A O 1
ATOM 796 N N . PHE A 1 106 ? 10.800 -4.150 4.106 1.00 95.56 106 PHE A N 1
ATOM 797 C CA . PHE A 1 106 ? 10.337 -3.364 5.251 1.00 95.56 106 PHE A CA 1
ATOM 798 C C . PHE A 1 106 ? 8.872 -2.938 5.071 1.00 95.56 106 PHE A C 1
ATOM 800 O O . PHE A 1 106 ? 8.064 -3.102 5.989 1.00 95.56 106 PHE A O 1
ATOM 807 N N . MET A 1 107 ? 8.507 -2.471 3.872 1.00 95.56 107 MET A N 1
ATOM 808 C CA . MET A 1 107 ? 7.126 -2.108 3.538 1.00 95.56 107 MET A CA 1
ATOM 809 C C . MET A 1 107 ? 6.161 -3.290 3.688 1.00 95.56 107 MET A C 1
ATOM 811 O O . MET A 1 107 ? 5.087 -3.137 4.274 1.00 95.56 107 MET A O 1
ATOM 815 N N . MET A 1 108 ? 6.544 -4.480 3.219 1.00 94.38 108 MET A N 1
ATOM 816 C CA . MET A 1 108 ? 5.706 -5.675 3.326 1.00 94.38 108 MET A CA 1
ATOM 817 C C . MET A 1 108 ? 5.529 -6.142 4.772 1.00 94.38 108 MET A C 1
ATOM 819 O O . MET A 1 108 ? 4.413 -6.496 5.157 1.00 94.38 108 MET A O 1
ATOM 823 N N . TRP A 1 109 ? 6.572 -6.074 5.603 1.00 96.38 109 TRP A N 1
ATOM 824 C CA . TRP A 1 109 ? 6.450 -6.368 7.034 1.00 96.38 109 TRP A CA 1
ATOM 825 C C . TRP A 1 109 ? 5.547 -5.368 7.755 1.00 96.38 109 TRP A C 1
ATOM 827 O O . TRP A 1 109 ? 4.689 -5.770 8.544 1.00 96.38 109 TRP A O 1
ATOM 837 N N . LEU A 1 110 ? 5.677 -4.076 7.444 1.00 96.50 110 LEU A N 1
ATOM 838 C CA . LEU A 1 110 ? 4.801 -3.044 7.989 1.00 96.50 110 LEU A CA 1
ATOM 839 C C . LEU A 1 110 ? 3.340 -3.271 7.558 1.00 96.50 110 LEU A C 1
ATOM 841 O O . LEU A 1 110 ? 2.424 -3.093 8.364 1.00 96.50 110 LEU A O 1
ATOM 845 N N . LEU A 1 111 ? 3.107 -3.712 6.315 1.00 96.19 111 LEU A N 1
ATOM 846 C CA . LEU A 1 111 ? 1.767 -3.997 5.798 1.00 96.19 111 LEU A CA 1
ATOM 847 C C . LEU A 1 111 ? 1.167 -5.221 6.490 1.00 96.19 111 LEU A C 1
ATOM 849 O O . LEU A 1 111 ? 0.019 -5.171 6.936 1.00 96.19 111 LEU A O 1
ATOM 853 N N . ALA A 1 112 ? 1.947 -6.291 6.635 1.00 95.69 112 ALA A N 1
ATOM 854 C CA . ALA A 1 112 ? 1.538 -7.494 7.349 1.00 95.69 112 ALA A CA 1
ATOM 855 C C . ALA A 1 112 ? 1.167 -7.180 8.807 1.00 95.69 112 ALA A C 1
ATOM 857 O O . ALA A 1 112 ? 0.096 -7.581 9.270 1.00 95.69 112 ALA A O 1
ATOM 858 N N . ALA A 1 113 ? 1.989 -6.392 9.509 1.00 96.88 113 ALA A N 1
ATOM 859 C CA . ALA A 1 113 ? 1.702 -5.944 10.870 1.00 96.88 113 ALA A CA 1
ATOM 860 C C . ALA A 1 113 ? 0.417 -5.101 10.939 1.00 96.88 113 ALA A C 1
ATOM 862 O O . ALA A 1 113 ? -0.421 -5.308 11.821 1.00 96.88 113 ALA A O 1
ATOM 863 N N . GLN A 1 114 ? 0.214 -4.192 9.982 1.00 97.56 114 GLN A N 1
ATOM 864 C CA . GLN A 1 114 ? -0.960 -3.325 9.931 1.00 97.56 114 GLN A CA 1
ATOM 865 C C . GLN A 1 114 ? -2.259 -4.101 9.674 1.00 97.56 114 GLN A C 1
ATOM 867 O O . GLN A 1 114 ? -3.264 -3.861 10.353 1.00 97.56 114 GLN A O 1
ATOM 872 N N . LEU A 1 115 ? -2.244 -5.043 8.725 1.00 94.62 115 LEU A N 1
ATOM 873 C CA . LEU A 1 115 ? -3.379 -5.919 8.433 1.00 94.62 115 LEU A CA 1
ATOM 874 C C . LEU A 1 115 ? -3.658 -6.867 9.604 1.00 94.62 115 LEU A C 1
ATOM 876 O O . LEU A 1 115 ? -4.811 -6.996 10.012 1.00 94.62 115 LEU A O 1
ATOM 880 N N . GLY A 1 116 ? -2.618 -7.460 10.196 1.00 94.19 116 GLY A N 1
ATOM 881 C CA . GLY A 1 116 ? -2.732 -8.319 11.375 1.00 94.19 116 GLY A CA 1
ATOM 882 C C . GLY A 1 116 ? -3.355 -7.592 12.568 1.00 94.19 116 GLY A C 1
ATOM 883 O O . GLY A 1 116 ? -4.318 -8.084 13.160 1.00 94.19 116 GLY A O 1
ATOM 884 N N . ALA A 1 117 ? -2.891 -6.375 12.867 1.00 95.12 117 ALA A N 1
ATOM 885 C CA . ALA A 1 117 ? -3.486 -5.526 13.897 1.00 95.12 117 ALA A CA 1
ATOM 886 C C . ALA A 1 117 ? -4.951 -5.178 13.576 1.00 95.12 117 ALA A C 1
ATOM 888 O O . ALA A 1 117 ? -5.810 -5.248 14.454 1.00 95.12 117 ALA A O 1
ATOM 889 N N . GLY A 1 118 ? -5.265 -4.858 12.316 1.00 93.88 118 GLY A N 1
ATOM 890 C CA . GLY A 1 118 ? -6.634 -4.580 11.875 1.00 93.88 118 GLY A CA 1
ATOM 891 C C . GLY A 1 118 ? -7.576 -5.778 12.050 1.00 93.88 118 GLY A C 1
ATOM 892 O O . GLY A 1 118 ? -8.686 -5.620 12.564 1.00 93.88 118 GLY A O 1
ATOM 893 N N . ILE A 1 119 ? -7.118 -6.980 11.685 1.00 92.06 119 ILE A N 1
ATOM 894 C CA . ILE A 1 119 ? -7.847 -8.239 11.885 1.00 92.06 119 ILE A CA 1
ATOM 895 C C . ILE A 1 119 ? -8.077 -8.472 13.379 1.00 92.06 119 ILE A C 1
ATOM 897 O O . ILE A 1 119 ? -9.224 -8.646 13.792 1.00 92.06 119 ILE A O 1
ATOM 901 N N . TYR A 1 120 ? -7.025 -8.392 14.200 1.00 92.12 120 TYR A N 1
ATOM 902 C CA . TYR A 1 120 ? -7.126 -8.547 15.653 1.00 92.12 120 TYR A CA 1
ATOM 903 C C . TYR A 1 120 ? -8.165 -7.595 16.260 1.00 92.12 120 TYR A C 1
ATOM 905 O O . TYR A 1 120 ? -9.026 -8.017 17.026 1.00 92.12 120 TYR A O 1
ATOM 913 N N . LEU A 1 121 ? -8.140 -6.312 15.884 1.00 91.19 121 LEU A N 1
ATOM 914 C CA . LEU A 1 121 ? -9.060 -5.304 16.422 1.00 91.19 121 LEU A CA 1
ATOM 915 C C . LEU A 1 121 ? -10.521 -5.522 16.010 1.00 91.19 121 LEU A C 1
ATOM 917 O O . LEU A 1 121 ? -11.421 -5.003 16.689 1.00 91.19 121 LEU A O 1
ATOM 921 N N . LYS A 1 122 ? -10.745 -6.246 14.906 1.00 88.44 122 LYS A N 1
ATOM 922 C CA . LYS A 1 122 ? -12.065 -6.587 14.369 1.00 88.44 122 LYS A CA 1
ATOM 923 C C . LYS A 1 122 ? -12.628 -7.882 14.955 1.00 88.44 122 LYS A C 1
ATOM 925 O O . LYS A 1 122 ? -13.851 -8.024 15.017 1.00 88.44 122 LYS A O 1
ATOM 930 N N . LEU A 1 123 ? -11.766 -8.806 15.373 1.00 85.38 123 LEU A N 1
ATOM 931 C CA . LEU A 1 123 ? -12.163 -10.031 16.058 1.00 85.38 123 LEU A CA 1
ATOM 932 C C . LEU A 1 123 ? -12.632 -9.716 17.489 1.00 85.38 123 LEU A C 1
ATOM 934 O O . LEU A 1 123 ? -12.085 -8.858 18.180 1.00 85.38 123 LEU A O 1
ATOM 938 N N . HIS A 1 124 ? -13.686 -10.403 17.930 1.00 72.88 124 HIS A N 1
ATOM 939 C CA . HIS A 1 124 ? -14.229 -10.270 19.284 1.00 72.88 124 HIS A CA 1
ATOM 940 C C . HIS A 1 124 ? -13.551 -11.294 20.202 1.00 72.88 124 HIS A C 1
ATOM 942 O O . HIS A 1 124 ? -14.134 -12.318 20.542 1.00 72.88 124 HIS A O 1
ATOM 948 N N . THR A 1 125 ? -12.287 -11.043 20.538 1.00 73.62 125 THR A N 1
ATOM 949 C CA . THR A 1 125 ? -11.464 -11.912 21.395 1.00 73.62 125 THR A CA 1
ATOM 950 C C . THR A 1 125 ? -11.844 -11.769 22.877 1.00 73.62 125 THR A C 1
ATOM 952 O O . THR A 1 125 ? -12.320 -10.710 23.296 1.00 73.62 125 THR A O 1
ATOM 955 N N . GLU A 1 126 ? -11.628 -12.819 23.677 1.00 68.81 126 GLU A N 1
ATOM 956 C CA . GLU A 1 126 ? -12.096 -12.930 25.069 1.00 68.81 126 GLU A CA 1
ATOM 957 C C . GLU A 1 126 ? -11.704 -11.757 25.986 1.00 68.81 126 GLU A C 1
ATOM 959 O O . GLU A 1 126 ? -10.566 -11.285 25.984 1.00 68.81 126 GLU A O 1
ATOM 964 N N . LYS A 1 127 ? -12.662 -11.302 26.808 1.00 70.88 127 LYS A N 1
ATOM 965 C CA . LYS A 1 127 ? -12.634 -9.997 27.496 1.00 70.88 127 LYS A CA 1
ATOM 966 C C . LYS A 1 127 ? -11.411 -9.779 28.401 1.00 70.88 127 LYS A C 1
ATOM 968 O O . LYS A 1 127 ? -10.756 -8.749 28.306 1.00 70.88 127 LYS A O 1
ATOM 973 N N . ARG A 1 128 ? -11.040 -10.752 29.243 1.00 68.38 128 ARG A N 1
ATOM 974 C CA . ARG A 1 128 ? -10.130 -10.502 30.382 1.00 68.38 128 ARG A CA 1
ATOM 975 C C . ARG A 1 128 ? -8.697 -10.104 29.993 1.00 68.38 128 ARG A C 1
ATOM 977 O O . ARG A 1 128 ? -8.123 -9.233 30.639 1.00 68.38 128 ARG A O 1
ATOM 984 N N . PHE A 1 129 ? -8.111 -10.718 28.963 1.00 73.12 129 PHE A N 1
ATOM 985 C CA . PHE A 1 129 ? -6.776 -10.342 28.464 1.00 73.12 129 PHE A CA 1
ATOM 986 C C . PHE A 1 129 ? -6.853 -9.239 27.398 1.00 73.12 129 PHE A C 1
ATOM 988 O O . PHE A 1 129 ? -6.026 -8.325 27.365 1.00 73.12 129 PHE A O 1
ATOM 995 N N . ASN A 1 130 ? -7.884 -9.294 26.553 1.00 84.12 130 ASN A N 1
ATOM 996 C CA . ASN A 1 130 ? -8.082 -8.361 25.450 1.00 84.12 130 ASN A CA 1
ATOM 997 C C . ASN A 1 130 ? -8.260 -6.913 25.939 1.00 84.12 130 ASN A C 1
ATOM 999 O O . ASN A 1 130 ? -7.702 -5.998 25.338 1.00 84.12 130 ASN A O 1
ATOM 1003 N N . ASP A 1 131 ? -8.937 -6.693 27.070 1.00 83.75 131 ASP A N 1
ATOM 1004 C CA . ASP A 1 131 ? -9.174 -5.347 27.608 1.00 83.75 131 ASP A CA 1
ATOM 1005 C C . ASP A 1 131 ? -7.873 -4.599 27.956 1.00 83.75 131 ASP A C 1
ATOM 1007 O O . ASP A 1 131 ? -7.812 -3.374 27.826 1.00 83.75 131 ASP A O 1
ATOM 1011 N N . ARG A 1 132 ? -6.799 -5.324 28.312 1.00 87.62 132 ARG A N 1
ATOM 1012 C CA . ARG A 1 132 ? -5.480 -4.737 28.604 1.00 87.62 132 ARG A CA 1
ATOM 1013 C C . ARG A 1 132 ? -4.658 -4.470 27.343 1.00 87.62 132 ARG A C 1
ATOM 1015 O O . ARG A 1 132 ? -3.987 -3.449 27.271 1.00 87.62 132 ARG A O 1
ATOM 1022 N N . VAL A 1 133 ? -4.695 -5.361 26.351 1.00 89.81 133 VAL A N 1
ATOM 1023 C CA . VAL A 1 133 ? -3.817 -5.290 25.163 1.00 89.81 133 VAL A CA 1
ATOM 1024 C C . VAL A 1 133 ? -4.415 -4.436 24.040 1.00 89.81 133 VAL A C 1
ATOM 1026 O O . VAL A 1 133 ? -3.707 -3.704 23.342 1.00 89.81 133 VAL A O 1
ATOM 1029 N N . ARG A 1 134 ? -5.739 -4.469 23.878 1.00 92.25 134 ARG A N 1
ATOM 1030 C CA . ARG A 1 134 ? -6.453 -3.791 22.792 1.00 92.25 134 ARG A CA 1
ATOM 1031 C C . ARG A 1 134 ? -6.219 -2.278 22.714 1.00 92.25 134 ARG A C 1
ATOM 1033 O O . ARG A 1 134 ? -6.146 -1.775 21.591 1.00 92.25 134 ARG A O 1
ATOM 1040 N N . PRO A 1 135 ? -6.112 -1.511 23.819 1.00 93.62 135 PRO A N 1
ATOM 1041 C CA . PRO A 1 135 ? -5.771 -0.090 23.755 1.00 93.62 135 PRO A CA 1
ATOM 1042 C C . PRO A 1 135 ? -4.431 0.161 23.058 1.00 93.62 135 PRO A C 1
ATOM 1044 O O . PRO A 1 135 ? -4.372 0.997 22.157 1.00 93.62 135 PRO A O 1
ATOM 1047 N N . TYR A 1 136 ? -3.401 -0.619 23.394 1.00 95.19 136 TYR A N 1
ATOM 1048 C CA . TYR A 1 136 ? -2.074 -0.499 22.793 1.00 95.19 136 TYR A CA 1
ATOM 1049 C C . TYR A 1 136 ? -2.083 -0.876 21.313 1.00 95.19 136 TYR A C 1
ATOM 1051 O O . TYR A 1 136 ? -1.545 -0.133 20.498 1.00 95.19 136 TYR A O 1
ATOM 1059 N N . ILE A 1 137 ? -2.773 -1.957 20.931 1.00 95.31 137 ILE A N 1
ATOM 1060 C CA . ILE A 1 137 ? -2.876 -2.351 19.516 1.00 95.31 137 ILE A CA 1
ATOM 1061 C C . ILE A 1 137 ? -3.647 -1.305 18.700 1.00 95.31 137 ILE A C 1
ATOM 1063 O O . ILE A 1 137 ? -3.253 -1.005 17.577 1.00 95.31 137 ILE A O 1
ATOM 1067 N N . LYS A 1 138 ? -4.701 -0.684 19.251 1.00 94.56 138 LYS A N 1
ATOM 1068 C CA . LYS A 1 138 ? -5.394 0.438 18.584 1.00 94.56 138 LYS A CA 1
ATOM 1069 C C . LYS A 1 138 ? -4.453 1.614 18.327 1.00 94.56 138 LYS A C 1
ATOM 1071 O O . LYS A 1 138 ? -4.498 2.202 17.248 1.00 94.56 138 LYS A O 1
ATOM 1076 N N . ILE A 1 139 ? -3.627 1.959 19.314 1.00 96.25 139 ILE A N 1
ATOM 1077 C CA . ILE A 1 139 ? -2.640 3.037 19.203 1.00 96.25 139 ILE A CA 1
ATOM 1078 C C . ILE A 1 139 ? -1.594 2.678 18.142 1.00 96.25 139 ILE A C 1
ATOM 1080 O O . ILE A 1 139 ? -1.392 3.451 17.207 1.00 96.25 139 ILE A O 1
ATOM 1084 N N . ALA A 1 140 ? -1.004 1.484 18.225 1.00 96.62 140 ALA A N 1
ATOM 1085 C CA . ALA A 1 140 ? -0.033 0.994 17.253 1.00 96.62 140 ALA A CA 1
ATOM 1086 C C . ALA A 1 140 ? -0.607 0.989 15.829 1.00 96.62 140 ALA A C 1
ATOM 1088 O O . ALA A 1 140 ? -0.001 1.558 14.931 1.00 96.62 140 ALA A O 1
ATOM 1089 N N . HIS A 1 141 ? -1.812 0.447 15.624 1.00 96.56 141 HIS A N 1
ATOM 1090 C CA . HIS A 1 141 ? -2.484 0.412 14.321 1.00 96.56 141 HIS A CA 1
ATOM 1091 C C . HIS A 1 141 ? -2.693 1.811 13.720 1.00 96.56 141 HIS A C 1
ATOM 1093 O O . HIS A 1 141 ? -2.592 1.994 12.507 1.00 96.56 141 HIS A O 1
ATOM 1099 N N . LYS A 1 142 ? -2.960 2.822 14.557 1.00 95.81 142 LYS A N 1
ATOM 1100 C CA . LYS A 1 142 ? -3.078 4.215 14.110 1.00 95.81 142 LYS A CA 1
ATOM 1101 C C . LYS A 1 142 ? -1.725 4.779 13.668 1.00 95.81 142 LYS A C 1
ATOM 1103 O O . LYS A 1 142 ? -1.642 5.357 12.589 1.00 95.81 142 LYS A O 1
ATOM 1108 N N . TYR A 1 143 ? -0.681 4.629 14.483 1.00 96.44 143 TYR A N 1
ATOM 1109 C CA . TYR A 1 143 ? 0.638 5.191 14.174 1.00 96.44 143 TYR A CA 1
ATOM 1110 C C . TYR A 1 143 ? 1.335 4.462 13.023 1.00 96.44 143 TYR A C 1
ATOM 1112 O O . TYR A 1 143 ? 1.882 5.121 12.144 1.00 96.44 143 TYR A O 1
ATOM 1120 N N . MET A 1 144 ? 1.238 3.131 12.955 1.00 96.81 144 MET A N 1
ATOM 1121 C CA . MET A 1 144 ? 1.745 2.346 11.823 1.00 96.81 144 MET A CA 1
ATOM 1122 C C . MET A 1 144 ? 1.113 2.789 10.502 1.00 96.81 144 MET A C 1
ATOM 1124 O O . MET A 1 144 ? 1.813 2.866 9.499 1.00 96.81 144 MET A O 1
ATOM 1128 N N . ALA A 1 145 ? -0.175 3.156 10.494 1.00 94.50 145 ALA A N 1
ATOM 1129 C CA . ALA A 1 145 ? -0.826 3.691 9.298 1.00 94.50 145 ALA A CA 1
ATOM 1130 C C . ALA A 1 145 ? -0.177 4.999 8.811 1.00 94.50 145 ALA A C 1
ATOM 1132 O O . ALA A 1 145 ? -0.018 5.196 7.612 1.00 94.50 145 ALA A O 1
ATOM 1133 N N . ILE A 1 146 ? 0.210 5.887 9.732 1.00 94.31 146 ILE A N 1
ATOM 1134 C CA . ILE A 1 146 ? 0.873 7.159 9.403 1.00 94.31 146 ILE A CA 1
ATOM 1135 C C . ILE A 1 146 ? 2.287 6.894 8.877 1.00 94.31 146 ILE A C 1
ATOM 1137 O O . ILE A 1 146 ? 2.661 7.420 7.831 1.00 94.31 146 ILE A O 1
ATOM 1141 N N . VAL A 1 147 ? 3.046 6.033 9.564 1.00 96.25 147 VAL A N 1
ATOM 1142 C CA . VAL A 1 147 ? 4.387 5.612 9.125 1.00 96.25 147 VAL A CA 1
ATOM 1143 C C . VAL A 1 147 ? 4.324 4.985 7.733 1.00 96.25 147 VAL A C 1
ATOM 1145 O O . VAL A 1 147 ? 5.149 5.311 6.888 1.00 96.25 147 VAL A O 1
ATOM 1148 N N . MET A 1 148 ? 3.308 4.160 7.461 1.00 94.94 148 MET A N 1
ATOM 1149 C CA . MET A 1 148 ? 3.095 3.538 6.154 1.00 94.94 148 MET A CA 1
ATOM 1150 C C . MET A 1 148 ? 2.933 4.570 5.037 1.00 94.94 148 MET A C 1
ATOM 1152 O O . MET A 1 148 ? 3.481 4.373 3.958 1.00 94.94 148 MET A O 1
ATOM 1156 N N . ILE A 1 149 ? 2.215 5.673 5.270 1.00 93.44 149 ILE A N 1
ATOM 1157 C CA . ILE A 1 149 ? 2.058 6.726 4.256 1.00 93.44 149 ILE A CA 1
ATOM 1158 C C . ILE A 1 149 ? 3.403 7.376 3.944 1.00 93.44 149 ILE A C 1
ATOM 1160 O O . ILE A 1 149 ? 3.765 7.489 2.778 1.00 93.44 149 ILE A O 1
ATOM 1164 N N . ILE A 1 150 ? 4.177 7.741 4.967 1.00 95.94 150 ILE A N 1
ATOM 1165 C CA . ILE A 1 150 ? 5.506 8.338 4.773 1.00 95.94 150 ILE A CA 1
ATOM 1166 C C . ILE A 1 150 ? 6.417 7.360 4.019 1.00 95.94 150 ILE A C 1
ATOM 1168 O O . ILE A 1 150 ? 7.015 7.717 3.005 1.00 95.94 150 ILE A O 1
ATOM 1172 N N . ALA A 1 151 ? 6.471 6.107 4.471 1.00 96.31 151 ALA A N 1
ATOM 1173 C CA . ALA A 1 151 ? 7.287 5.067 3.860 1.00 96.31 151 ALA A CA 1
ATOM 1174 C C . ALA A 1 151 ? 6.843 4.743 2.421 1.00 96.31 151 ALA A C 1
ATOM 1176 O O . ALA A 1 151 ? 7.678 4.458 1.571 1.00 96.31 151 ALA A O 1
ATOM 1177 N N . THR A 1 152 ? 5.552 4.876 2.108 1.00 95.69 152 THR A N 1
ATOM 1178 C CA . THR A 1 152 ? 5.029 4.740 0.742 1.00 95.69 152 THR A CA 1
ATOM 1179 C C . THR A 1 152 ? 5.622 5.788 -0.192 1.00 95.69 152 THR A C 1
ATOM 1181 O O . THR A 1 152 ? 6.099 5.431 -1.265 1.00 95.69 152 THR A O 1
ATOM 1184 N N . TYR A 1 153 ? 5.636 7.067 0.198 1.00 94.81 153 TYR A N 1
ATOM 1185 C CA . TYR A 1 153 ? 6.237 8.114 -0.637 1.00 94.81 153 TYR A CA 1
ATOM 1186 C C . TYR A 1 153 ? 7.728 7.864 -0.863 1.00 94.81 153 TYR A C 1
ATOM 1188 O O . TYR A 1 153 ? 8.202 7.995 -1.990 1.00 94.81 153 TYR A O 1
ATOM 1196 N N . VAL A 1 154 ? 8.447 7.429 0.177 1.00 96.81 154 VAL A N 1
ATOM 1197 C CA . VAL A 1 154 ? 9.848 7.006 0.046 1.00 96.81 154 VAL A CA 1
ATOM 1198 C C . VAL A 1 154 ? 9.965 5.857 -0.958 1.00 96.81 154 VAL A C 1
ATOM 1200 O O . VAL A 1 154 ? 10.750 5.950 -1.895 1.00 96.81 154 VAL A O 1
ATOM 1203 N N . GLN A 1 155 ? 9.147 4.811 -0.837 1.00 97.50 155 GLN A N 1
ATOM 1204 C CA . GLN A 1 155 ? 9.195 3.648 -1.726 1.00 97.50 155 GLN A CA 1
ATOM 1205 C C . GLN A 1 155 ? 8.878 3.997 -3.187 1.00 97.50 155 GLN A C 1
ATOM 1207 O O . GLN A 1 155 ? 9.503 3.444 -4.095 1.00 97.50 155 GLN A O 1
ATOM 1212 N N . VAL A 1 156 ? 7.946 4.925 -3.423 1.00 95.88 156 VAL A N 1
ATOM 1213 C CA . VAL A 1 156 ? 7.625 5.449 -4.760 1.00 95.88 156 VAL A CA 1
ATOM 1214 C C . VAL A 1 156 ? 8.827 6.186 -5.345 1.00 95.88 156 VAL A C 1
ATOM 1216 O O . VAL A 1 156 ? 9.211 5.902 -6.476 1.00 95.88 156 VAL A O 1
ATOM 1219 N N . LEU A 1 157 ? 9.461 7.079 -4.577 1.00 95.69 157 LEU A N 1
ATOM 1220 C CA . LEU A 1 157 ? 10.666 7.789 -5.018 1.00 95.69 157 LEU A CA 1
ATOM 1221 C C . LEU A 1 157 ? 11.802 6.81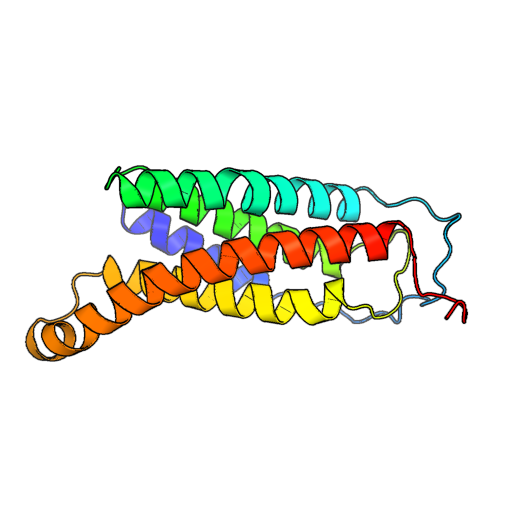8 -5.341 1.00 95.69 157 LEU A C 1
ATOM 1223 O O . LEU A 1 157 ? 12.409 6.924 -6.403 1.00 95.69 157 LEU A O 1
ATOM 1227 N N . LEU A 1 158 ? 12.045 5.832 -4.473 1.00 95.25 158 LEU A N 1
ATOM 1228 C CA . LEU A 1 158 ? 13.040 4.790 -4.723 1.00 95.25 158 LEU A CA 1
ATOM 1229 C C . LEU A 1 158 ? 12.713 3.990 -5.995 1.00 95.25 158 LEU A C 1
ATOM 1231 O O . LEU A 1 158 ? 13.624 3.635 -6.738 1.00 95.25 158 LEU A O 1
ATOM 1235 N N . GLY A 1 159 ? 11.432 3.732 -6.270 1.00 94.06 159 GLY A N 1
ATOM 1236 C CA . GLY A 1 159 ? 10.990 3.041 -7.485 1.00 94.06 159 GLY A CA 1
ATOM 1237 C C . GLY A 1 159 ? 11.235 3.859 -8.751 1.00 94.06 159 GLY A C 1
ATOM 1238 O O . GLY A 1 159 ? 11.711 3.320 -9.746 1.00 94.06 159 GLY A O 1
ATOM 1239 N N . VAL A 1 160 ? 10.987 5.171 -8.704 1.00 93.06 160 VAL A N 1
ATOM 1240 C CA . VAL A 1 160 ? 11.311 6.092 -9.806 1.00 93.06 160 VAL A CA 1
ATOM 1241 C C . VAL A 1 160 ? 12.822 6.156 -10.036 1.00 93.06 160 VAL A C 1
ATOM 1243 O O . VAL A 1 160 ? 13.263 6.068 -11.178 1.00 93.06 160 VAL A O 1
ATOM 1246 N N . VAL A 1 161 ? 13.620 6.247 -8.969 1.00 91.69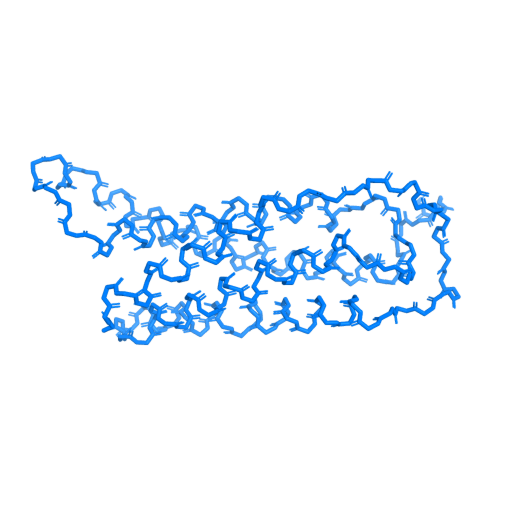 161 VAL A N 1
ATOM 1247 C CA . VAL A 1 161 ? 15.092 6.209 -9.038 1.00 91.69 161 VAL A CA 1
ATOM 1248 C C . VAL A 1 161 ? 15.579 4.913 -9.691 1.00 91.69 161 VAL A C 1
ATOM 1250 O O . VAL A 1 161 ? 16.416 4.970 -10.588 1.00 91.69 161 VAL A O 1
ATOM 1253 N N . ALA A 1 162 ? 15.019 3.762 -9.302 1.00 90.06 162 ALA A N 1
ATOM 1254 C CA . ALA A 1 162 ? 15.350 2.467 -9.895 1.00 90.06 162 ALA A CA 1
ATOM 1255 C C . ALA A 1 162 ? 14.937 2.383 -11.375 1.00 90.06 162 ALA A C 1
ATOM 1257 O O . ALA A 1 162 ? 15.729 1.939 -12.202 1.00 90.06 162 ALA A O 1
ATOM 1258 N N . TRP A 1 163 ? 13.739 2.862 -11.731 1.00 88.62 163 TRP A N 1
ATOM 1259 C CA . TRP A 1 163 ? 13.275 2.920 -13.123 1.00 88.62 163 TRP A CA 1
ATOM 1260 C C . TRP A 1 163 ? 14.214 3.762 -13.993 1.00 88.62 163 TRP A C 1
ATOM 1262 O O . TRP A 1 163 ? 14.576 3.347 -15.095 1.00 88.62 163 TRP A O 1
ATOM 1272 N N . LEU A 1 164 ? 14.581 4.957 -13.516 1.00 88.25 164 LEU A N 1
ATOM 1273 C CA . LEU A 1 164 ? 15.482 5.888 -14.206 1.00 88.25 164 LEU A CA 1
ATOM 1274 C C . LEU A 1 164 ? 16.947 5.450 -14.145 1.00 88.25 164 LEU A C 1
ATOM 1276 O O . LEU A 1 164 ? 17.781 6.079 -14.791 1.00 88.25 164 LEU A O 1
ATOM 1280 N N . GLY A 1 165 ? 17.251 4.390 -13.385 1.00 81.12 165 GLY A N 1
ATOM 1281 C CA . GLY A 1 165 ? 18.583 3.816 -13.189 1.00 81.12 165 GLY A CA 1
ATOM 1282 C C . GLY A 1 165 ? 19.628 4.814 -12.733 1.00 81.12 165 GLY A C 1
ATOM 1283 O O . GLY A 1 165 ? 20.799 4.709 -13.096 1.00 81.12 165 GLY A O 1
ATOM 1284 N N . PHE A 1 166 ? 19.202 5.781 -11.929 1.00 77.81 166 PHE A N 1
ATOM 1285 C CA . PHE A 1 166 ? 20.138 6.624 -11.213 1.00 77.81 166 PHE A CA 1
ATOM 1286 C C . PHE A 1 166 ? 20.932 5.765 -10.219 1.00 77.81 166 PHE A C 1
ATOM 1288 O O . PHE A 1 166 ? 20.403 4.814 -9.641 1.00 77.81 166 PHE A O 1
ATOM 1295 N N . CYS A 1 167 ? 22.203 6.122 -10.024 1.00 67.38 167 CYS A N 1
ATOM 1296 C CA . CYS A 1 167 ? 23.150 5.456 -9.121 1.00 67.38 167 CYS A CA 1
ATOM 1297 C C . CYS A 1 167 ? 23.677 4.075 -9.573 1.00 67.38 167 CYS A C 1
ATOM 1299 O O . CYS A 1 167 ? 24.258 3.356 -8.759 1.00 67.38 167 CYS A O 1
ATOM 1301 N N . TYR A 1 168 ? 23.546 3.713 -10.854 1.00 66.44 168 TYR A N 1
ATOM 1302 C CA . TYR A 1 168 ? 24.266 2.578 -11.449 1.00 66.44 168 TYR A CA 1
ATOM 1303 C C . TYR A 1 168 ? 25.478 3.056 -12.266 1.00 66.44 168 TYR A C 1
ATOM 1305 O O . TYR A 1 168 ? 25.431 4.115 -12.884 1.00 66.44 168 TYR A O 1
ATOM 1313 N N . GLY A 1 169 ? 26.574 2.285 -12.276 1.00 57.75 169 GLY A N 1
ATOM 1314 C CA . GLY A 1 169 ? 27.719 2.542 -13.168 1.00 57.75 169 GLY A CA 1
ATOM 1315 C C . GLY A 1 169 ? 28.784 3.530 -12.672 1.00 57.75 169 GLY A C 1
ATOM 1316 O O . GLY A 1 169 ? 29.533 4.055 -13.486 1.00 57.75 169 GLY A O 1
ATOM 1317 N N . GLY A 1 170 ? 28.891 3.772 -11.361 1.00 53.16 170 GLY A N 1
ATOM 1318 C CA . GLY A 1 170 ? 30.004 4.552 -10.793 1.00 53.16 170 GLY A CA 1
ATOM 1319 C C . GLY A 1 170 ? 29.855 6.075 -10.873 1.00 53.16 170 GLY A C 1
ATOM 1320 O O . GLY A 1 170 ? 30.820 6.787 -10.623 1.00 53.16 170 GLY A O 1
ATOM 1321 N N . TYR A 1 171 ? 28.662 6.583 -11.185 1.00 46.91 171 TYR A N 1
ATOM 1322 C CA . TYR A 1 171 ? 28.356 8.012 -11.096 1.00 46.91 171 TYR A CA 1
ATOM 1323 C C . TYR A 1 171 ? 27.909 8.380 -9.673 1.00 46.91 171 TYR A C 1
ATOM 1325 O O . TYR A 1 171 ? 26.718 8.557 -9.409 1.00 46.91 171 TYR A O 1
ATOM 1333 N N . LEU A 1 172 ? 28.885 8.445 -8.765 1.00 49.75 172 LEU A N 1
ATOM 1334 C CA . LEU A 1 172 ? 28.865 9.190 -7.503 1.00 49.75 172 LEU A CA 1
ATOM 1335 C C . LEU A 1 172 ? 30.200 9.924 -7.371 1.00 49.75 172 LEU A C 1
ATOM 1337 O O . LEU A 1 172 ? 31.240 9.258 -7.569 1.00 49.75 172 LEU A O 1
#

Foldseek 3Di:
DDPVVVVVLVVVLVVVVPPDDDPDPQPQDFDLPWDFDPLLVLLVVLLCCLLVPLLVVLVVCVVVVHPCNVVSNSSSLVSNSSSLVSNVPGRIGHFDDFPLNVLVVVLVVLSVLLVVLVVVLVDPDDDPVCVVCVVVSVVVNNVSSVVSNVSSVVSVVRVVCRSVVPPPDPPD

Radius of gyration: 18.46 Å; chains: 1; bounding box: 50×32×54 Å

Organism: NCBI:txid1052879

Sequence (172 aa):
MSSALLRAVILLLCALVVHGHNHHAANMNFDMGEPIDGVLKAHIILMSIAFGALFPIGMVLGLRKNKWHVPVQATGGVLAVIGFVLGHTHGGRAFHENAHSKFSWFMMWLLAAQLGAGIYLKLHTEKRFNDRVRPYIKIAHKYMAIVMIIATYVQVLLGVVAWLGFCYGGYL

Secondary structure (DSSP, 8-state):
--HHHHHHHHHHHHHHHH-------------TTSPP-HHHHHHHHHHIIIIIIIHHHHHHHHHTT-TTHHHHHHHHHHHHHHHHHHHHH--SS---S-HHHHHHHHHHHHHHHHHHHHHHHHS---HHHHHHHHHHHHHHHHHHHHHHHHHHHHHHHHHHHHHTTTT-SS--

pLDDT: mean 84.45, std 16.47, range [39.38, 97.88]